Protein AF-A0A356VWU4-F1 (afdb_monomer_lite)

Sequence (89 aa):
ARDIMAKAKAKGVRFLLPVDNVIGREYKRDTEFRRVDSDTIPDGWMGLDIGAKTCALFAGAVQGAGTVVWNGPMGVSEWEHFANGTIAV

pLDDT: mean 97.22, std 1.76, range [85.56, 98.75]

Structure (mmCIF, N/CA/C/O backbone):
data_AF-A0A356VWU4-F1
#
_entry.id   AF-A0A356VWU4-F1
#
loop_
_atom_site.group_PDB
_atom_site.id
_atom_site.type_symbol
_atom_site.label_atom_id
_atom_site.label_alt_id
_atom_site.label_comp_id
_atom_site.label_asym_id
_atom_site.label_entity_id
_atom_site.label_seq_id
_atom_site.pdbx_PDB_ins_code
_atom_site.Cartn_x
_atom_site.Cartn_y
_atom_site.Cartn_z
_atom_site.occupancy
_atom_site.B_iso_or_equiv
_atom_site.auth_seq_id
_atom_site.auth_comp_id
_atom_site.auth_asym_id
_atom_site.auth_atom_id
_atom_site.pdbx_PDB_model_num
ATOM 1 N N . ALA A 1 1 ? -6.837 -16.115 4.048 1.00 85.56 1 ALA A N 1
ATOM 2 C CA . ALA A 1 1 ? -7.242 -14.703 3.847 1.00 85.56 1 ALA A CA 1
ATOM 3 C C . ALA A 1 1 ? -8.739 -14.462 4.099 1.00 85.56 1 ALA A C 1
ATOM 5 O O . ALA A 1 1 ? -9.060 -13.649 4.958 1.00 85.56 1 ALA A O 1
ATOM 6 N N . ARG A 1 2 ? -9.660 -15.164 3.414 1.00 92.25 2 ARG A N 1
ATOM 7 C CA . ARG A 1 2 ? -11.122 -14.938 3.528 1.00 92.25 2 ARG A CA 1
ATOM 8 C C . ARG A 1 2 ? -11.668 -15.014 4.961 1.00 92.25 2 ARG A C 1
ATOM 10 O O . ARG A 1 2 ? -12.420 -14.133 5.363 1.00 92.25 2 ARG A O 1
ATOM 17 N N . ASP A 1 3 ? -11.208 -15.977 5.754 1.00 96.62 3 A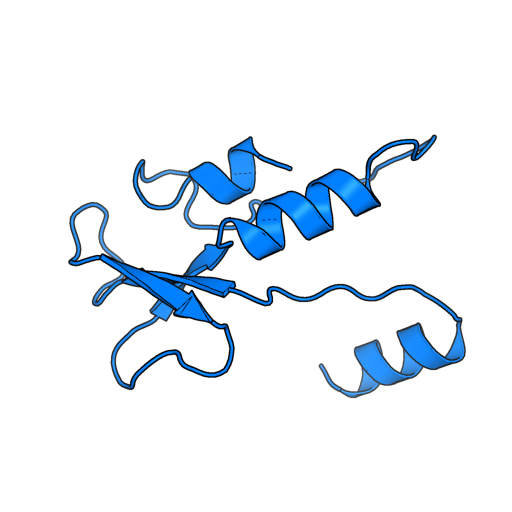SP A N 1
ATOM 18 C CA . ASP A 1 3 ? -11.653 -16.131 7.148 1.00 96.62 3 ASP A CA 1
ATOM 19 C C . ASP A 1 3 ? -11.284 -14.937 8.037 1.00 96.62 3 ASP A C 1
ATOM 21 O O . ASP A 1 3 ? -12.039 -14.570 8.935 1.00 96.62 3 ASP A O 1
ATOM 25 N N . ILE A 1 4 ? -10.134 -14.302 7.787 1.00 95.50 4 ILE A N 1
ATOM 26 C CA . ILE A 1 4 ? -9.692 -13.114 8.533 1.00 95.50 4 ILE A CA 1
ATOM 27 C C . ILE A 1 4 ? -10.613 -11.936 8.214 1.00 95.50 4 ILE A C 1
ATOM 29 O O . ILE A 1 4 ? -11.089 -11.273 9.132 1.00 95.50 4 ILE A O 1
ATOM 33 N N . MET A 1 5 ? -10.929 -11.724 6.932 1.00 95.25 5 MET A N 1
ATOM 34 C CA . MET A 1 5 ? -11.862 -10.673 6.511 1.00 95.25 5 MET A CA 1
ATOM 35 C C . MET A 1 5 ? -13.262 -10.892 7.098 1.00 95.25 5 MET A C 1
ATOM 37 O O . MET A 1 5 ? -13.886 -9.948 7.580 1.00 95.25 5 MET A O 1
ATOM 41 N N . ALA A 1 6 ? -13.738 -12.142 7.130 1.00 96.38 6 ALA A N 1
ATOM 42 C CA . ALA A 1 6 ? -15.016 -12.484 7.750 1.00 96.38 6 ALA A CA 1
ATOM 43 C C . ALA A 1 6 ? -15.023 -12.179 9.259 1.00 96.38 6 ALA A C 1
ATOM 45 O O . ALA A 1 6 ? -15.965 -11.562 9.758 1.00 96.38 6 ALA A O 1
ATOM 46 N N . LYS A 1 7 ? -13.954 -12.541 9.982 1.00 97.75 7 LYS A N 1
ATOM 47 C CA . LYS A 1 7 ? -13.798 -12.227 11.414 1.00 97.75 7 LYS A CA 1
ATOM 48 C C . LYS A 1 7 ? -13.728 -10.722 11.677 1.00 97.75 7 LYS A C 1
ATOM 50 O O . LYS A 1 7 ? -14.355 -10.257 12.625 1.00 97.75 7 LYS A O 1
ATOM 55 N N . ALA A 1 8 ? -12.992 -9.968 10.857 1.00 97.19 8 ALA A N 1
ATOM 56 C CA . ALA A 1 8 ? -12.912 -8.512 10.965 1.00 97.19 8 ALA A CA 1
ATOM 57 C C . ALA A 1 8 ? -14.301 -7.877 10.807 1.00 97.19 8 ALA A C 1
ATOM 59 O O . ALA A 1 8 ? -14.736 -7.126 11.679 1.00 97.19 8 ALA A O 1
ATOM 60 N N . LYS A 1 9 ? -15.044 -8.285 9.769 1.00 96.06 9 LYS A N 1
ATOM 61 C CA . LYS A 1 9 ? -16.424 -7.842 9.534 1.00 96.06 9 LYS A CA 1
ATOM 62 C C . LYS A 1 9 ? -17.348 -8.178 10.707 1.00 96.06 9 LYS A C 1
ATOM 64 O O . LYS A 1 9 ? -18.074 -7.305 11.168 1.00 96.06 9 LYS A O 1
ATOM 69 N N . ALA A 1 10 ? -17.298 -9.410 11.218 1.00 97.94 10 ALA A N 1
ATOM 70 C CA . ALA A 1 10 ? -18.122 -9.842 12.351 1.00 97.94 10 ALA A CA 1
ATOM 71 C C . ALA A 1 10 ? -17.843 -9.046 13.638 1.00 97.94 10 ALA A C 1
ATOM 73 O O . ALA A 1 10 ? -18.734 -8.878 14.464 1.00 97.94 10 ALA A O 1
ATOM 74 N N . LYS A 1 11 ? -16.616 -8.538 13.800 1.00 98.00 11 LYS A N 1
ATOM 75 C CA . LYS A 1 11 ? -16.202 -7.700 14.934 1.00 98.00 11 LYS A CA 1
ATOM 76 C C . LYS A 1 11 ? -16.372 -6.195 14.690 1.00 98.00 11 LYS A C 1
ATOM 78 O O . LYS A 1 11 ? -15.949 -5.410 15.531 1.00 98.00 11 LYS A O 1
ATOM 83 N N . GLY A 1 12 ? -16.932 -5.781 13.550 1.00 96.75 12 GLY A N 1
ATOM 84 C CA . GLY A 1 12 ? -17.051 -4.364 13.191 1.00 96.75 12 GLY A CA 1
ATOM 85 C C . GLY A 1 12 ? -15.707 -3.666 12.950 1.00 96.75 12 GLY A C 1
ATOM 86 O O . GLY A 1 12 ? -15.634 -2.441 12.986 1.00 96.75 12 GLY A O 1
ATOM 87 N N . VAL A 1 13 ? -14.633 -4.425 12.710 1.00 97.19 13 VAL A N 1
ATOM 88 C CA . VAL A 1 13 ? -13.312 -3.871 12.401 1.00 97.19 13 VAL A CA 1
ATOM 89 C C . VAL A 1 13 ? -13.324 -3.368 10.963 1.00 97.19 13 VAL A C 1
ATOM 91 O O . VAL A 1 13 ? -13.568 -4.136 10.028 1.00 97.19 13 VAL A O 1
ATOM 94 N N . ARG A 1 14 ? -13.023 -2.080 10.777 1.00 94.38 14 ARG A N 1
ATOM 95 C CA . ARG A 1 14 ? -12.820 -1.495 9.451 1.00 94.38 14 ARG A CA 1
ATOM 96 C C . ARG A 1 14 ? -11.536 -2.067 8.848 1.00 94.38 14 ARG A C 1
ATOM 98 O O . ARG A 1 14 ? -10.438 -1.659 9.206 1.00 94.38 14 ARG A O 1
ATOM 105 N N . PHE A 1 15 ? -11.690 -3.032 7.949 1.00 95.88 15 PHE A N 1
ATOM 106 C CA . PHE A 1 15 ? -10.586 -3.697 7.266 1.00 95.88 15 PHE A CA 1
ATOM 107 C C . PHE A 1 15 ? -10.371 -3.049 5.896 1.00 95.88 15 PHE A C 1
ATOM 109 O O . PHE A 1 15 ? -11.229 -3.162 5.022 1.00 95.88 15 PHE A O 1
ATOM 116 N N . LEU A 1 16 ? -9.259 -2.333 5.730 1.00 96.19 16 LEU A N 1
ATOM 117 C CA . LEU A 1 16 ? -8.928 -1.620 4.498 1.00 96.19 16 LEU A CA 1
ATOM 118 C C . LEU A 1 16 ? -7.916 -2.422 3.677 1.00 96.19 16 LEU A C 1
ATOM 120 O O . LEU A 1 16 ? -6.958 -2.962 4.221 1.00 96.19 16 LEU A O 1
ATOM 124 N N . LEU A 1 17 ? -8.147 -2.488 2.369 1.00 97.25 17 LEU A N 1
ATOM 125 C CA . LEU A 1 17 ? -7.237 -3.067 1.383 1.00 97.25 17 LEU A CA 1
ATOM 126 C C . LEU A 1 17 ? -6.906 -2.008 0.322 1.00 97.25 17 LEU A C 1
ATOM 128 O O . LEU A 1 17 ? -7.707 -1.083 0.143 1.00 97.25 17 LEU A O 1
ATOM 132 N N . PRO A 1 18 ? -5.770 -2.135 -0.385 1.00 98.25 18 PRO A N 1
ATOM 133 C CA . PRO A 1 18 ? -5.453 -1.257 -1.502 1.00 98.25 18 PRO A CA 1
ATOM 134 C C . PRO A 1 18 ? -6.536 -1.260 -2.578 1.00 98.25 18 PRO A C 1
ATOM 136 O O . PRO A 1 18 ? -7.025 -2.318 -2.979 1.00 98.25 18 PRO A O 1
ATOM 139 N N . VAL A 1 19 ? -6.879 -0.073 -3.073 1.00 98.56 19 VAL A N 1
ATOM 140 C CA . VAL A 1 19 ? -7.832 0.135 -4.180 1.00 98.56 19 VAL A CA 1
ATOM 141 C C . VAL A 1 19 ? -7.132 0.501 -5.491 1.00 98.56 19 VAL A C 1
ATOM 143 O O . VAL A 1 19 ? -7.726 0.397 -6.560 1.00 98.56 19 VAL A O 1
ATOM 146 N N . ASP A 1 20 ? -5.864 0.890 -5.415 1.00 98.75 20 ASP A N 1
ATOM 147 C CA . ASP A 1 20 ? -4.967 1.156 -6.533 1.00 98.75 20 ASP A CA 1
ATOM 148 C C . ASP A 1 20 ? -3.521 0.820 -6.143 1.00 98.75 20 ASP A C 1
ATOM 150 O O . ASP A 1 20 ? -3.173 0.789 -4.961 1.00 98.75 20 ASP A O 1
A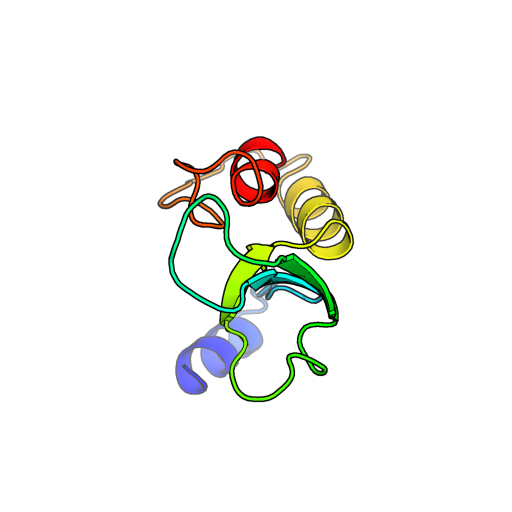TOM 154 N N . ASN A 1 21 ? -2.676 0.542 -7.136 1.00 98.75 21 ASN A N 1
ATOM 155 C CA . ASN A 1 21 ? -1.296 0.095 -6.935 1.00 98.75 21 ASN A CA 1
ATOM 156 C C . ASN A 1 21 ? -0.354 0.754 -7.944 1.00 98.75 21 ASN A C 1
ATOM 158 O O . ASN A 1 21 ? -0.745 1.075 -9.073 1.00 98.75 21 ASN A O 1
ATOM 162 N N . VAL A 1 22 ? 0.911 0.886 -7.555 1.00 98.56 22 VAL A N 1
ATOM 163 C CA . VAL A 1 22 ? 2.027 1.037 -8.487 1.00 98.56 22 VAL A CA 1
ATOM 164 C C . VAL A 1 22 ? 2.520 -0.362 -8.842 1.00 98.56 22 VAL A C 1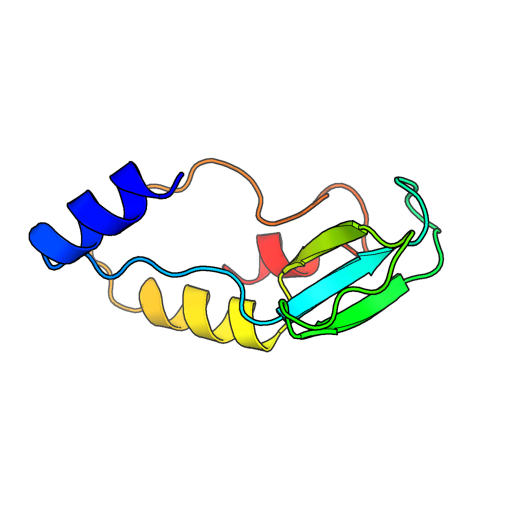
ATOM 166 O O . VAL A 1 22 ? 2.845 -1.164 -7.965 1.00 98.56 22 VAL A O 1
ATOM 169 N N . ILE A 1 23 ? 2.541 -0.669 -10.135 1.00 98.62 23 ILE A N 1
ATOM 170 C CA . ILE A 1 23 ? 2.896 -1.987 -10.661 1.00 98.62 23 ILE A CA 1
ATOM 171 C C . ILE A 1 23 ? 4.177 -1.921 -11.486 1.00 98.62 23 ILE A C 1
ATOM 173 O O . ILE A 1 23 ? 4.418 -0.908 -12.141 1.00 98.62 23 ILE A O 1
ATOM 177 N N . GLY A 1 24 ? 4.954 -3.005 -11.493 1.00 98.31 24 GLY A N 1
ATOM 178 C CA . GLY A 1 24 ? 6.146 -3.184 -12.328 1.00 98.31 24 GLY A CA 1
ATOM 179 C C . GLY A 1 24 ? 6.104 -4.472 -13.155 1.00 98.31 24 GLY A C 1
ATOM 180 O O . GLY A 1 24 ? 5.340 -5.390 -12.839 1.00 98.31 24 GLY A O 1
ATOM 181 N N . ARG A 1 25 ? 6.912 -4.544 -14.221 1.00 97.56 25 ARG A N 1
ATOM 182 C CA . ARG A 1 25 ? 7.069 -5.760 -15.052 1.00 97.56 25 ARG A CA 1
ATOM 183 C C . ARG A 1 25 ? 7.960 -6.815 -14.401 1.00 97.56 25 ARG A C 1
ATOM 185 O O . ARG A 1 25 ? 7.755 -8.006 -14.606 1.00 97.56 25 ARG A O 1
ATOM 192 N N . GLU A 1 26 ? 8.944 -6.375 -13.627 1.00 96.88 26 GLU A N 1
ATOM 193 C CA . GLU A 1 26 ? 9.940 -7.220 -12.971 1.00 96.88 26 GLU A CA 1
ATOM 194 C C . GLU A 1 26 ? 10.195 -6.724 -11.548 1.00 96.88 26 GLU A C 1
ATOM 196 O O . GLU A 1 26 ? 10.059 -5.536 -11.258 1.00 96.88 26 GLU A O 1
ATOM 201 N N . TYR A 1 27 ? 10.651 -7.611 -10.665 1.00 96.56 27 TYR A N 1
ATOM 202 C CA 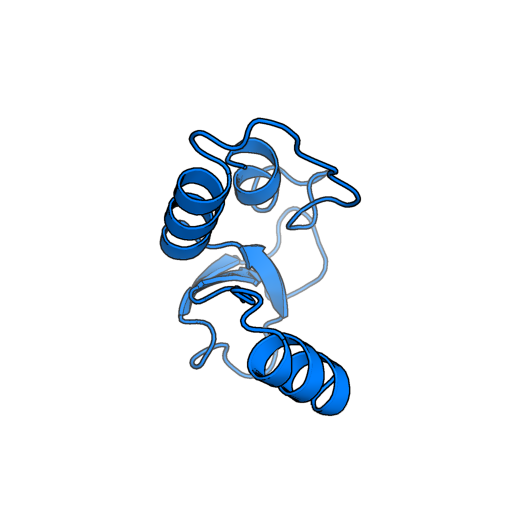. TYR A 1 27 ? 11.158 -7.217 -9.352 1.00 96.56 27 TYR A CA 1
ATOM 203 C C . TYR A 1 27 ? 12.556 -6.590 -9.498 1.00 96.56 27 TYR A C 1
ATOM 205 O O . TYR A 1 27 ? 13.579 -7.209 -9.203 1.00 96.56 27 TYR A O 1
ATOM 213 N N . LYS A 1 28 ? 12.604 -5.365 -10.028 1.00 97.31 28 LYS A N 1
ATOM 214 C CA . LYS A 1 28 ? 13.829 -4.609 -10.298 1.00 97.31 28 LYS A CA 1
ATOM 215 C C . LYS A 1 28 ? 13.573 -3.111 -10.142 1.00 97.31 28 LYS A C 1
ATOM 217 O O . LYS A 1 28 ? 12.561 -2.610 -10.622 1.00 97.31 28 LYS A O 1
ATOM 222 N N . ARG A 1 29 ? 14.540 -2.397 -9.555 1.00 95.88 29 ARG A N 1
ATOM 223 C CA . ARG A 1 29 ? 14.481 -0.948 -9.289 1.00 95.88 29 ARG A CA 1
ATOM 224 C C . ARG A 1 29 ? 14.030 -0.110 -10.493 1.00 95.88 29 ARG A C 1
ATOM 226 O O . ARG A 1 29 ? 13.146 0.723 -10.341 1.00 95.88 29 ARG A O 1
ATOM 233 N N . ASP A 1 30 ? 14.608 -0.369 -11.664 1.00 95.56 30 ASP A N 1
ATOM 234 C CA . ASP A 1 30 ? 14.396 0.421 -12.889 1.00 95.56 30 ASP A CA 1
ATOM 235 C C . ASP A 1 30 ? 13.471 -0.288 -13.896 1.00 95.56 30 ASP A C 1
ATOM 237 O O . ASP A 1 30 ? 13.622 -0.146 -15.110 1.00 95.56 30 ASP A O 1
ATOM 241 N N . THR A 1 31 ? 12.562 -1.141 -13.413 1.00 97.44 31 THR A N 1
ATOM 242 C CA . THR A 1 31 ? 11.566 -1.795 -14.271 1.00 97.44 31 THR A CA 1
ATOM 243 C C . THR A 1 31 ? 10.578 -0.775 -14.848 1.00 97.44 31 THR A C 1
ATOM 245 O O . THR A 1 31 ? 10.331 0.279 -14.259 1.00 97.44 31 THR A O 1
ATOM 248 N N . GLU A 1 32 ? 9.960 -1.104 -15.983 1.00 98.00 32 GLU A N 1
ATOM 249 C CA . GLU A 1 32 ? 8.798 -0.359 -16.464 1.00 98.00 32 GLU A CA 1
ATOM 250 C C . GLU A 1 32 ? 7.697 -0.403 -15.398 1.00 98.00 32 GLU A C 1
ATOM 252 O O . GLU A 1 32 ? 7.319 -1.486 -14.938 1.00 98.00 32 GLU A O 1
ATOM 257 N N . PHE A 1 33 ? 7.177 0.767 -15.022 1.00 97.94 33 PHE A N 1
ATOM 258 C CA . PHE A 1 33 ? 6.146 0.887 -14.000 1.00 97.94 33 PHE A CA 1
ATOM 259 C C . PHE A 1 33 ? 4.967 1.743 -14.459 1.00 97.94 33 PHE A C 1
ATOM 261 O O . PHE A 1 33 ? 5.099 2.647 -15.284 1.00 97.94 33 PHE A O 1
ATOM 268 N N . ARG A 1 34 ? 3.789 1.479 -13.888 1.00 97.75 34 ARG A N 1
ATOM 269 C CA . ARG A 1 34 ? 2.591 2.314 -14.062 1.00 97.75 34 ARG A CA 1
ATOM 270 C C . ARG A 1 34 ? 1.652 2.190 -12.869 1.00 97.75 34 ARG A C 1
ATOM 272 O O . ARG A 1 34 ? 1.900 1.416 -11.952 1.00 97.75 34 ARG A O 1
ATOM 279 N N . ARG A 1 35 ? 0.567 2.962 -12.883 1.00 98.31 35 ARG A N 1
ATOM 280 C CA . ARG A 1 35 ? -0.467 2.958 -11.841 1.00 98.31 35 ARG A CA 1
ATOM 281 C C . ARG A 1 35 ? -1.758 2.382 -12.398 1.00 98.31 35 ARG A C 1
ATOM 283 O O . ARG A 1 35 ? -2.135 2.728 -13.516 1.00 98.31 35 ARG A O 1
ATOM 290 N N . VAL A 1 36 ? -2.411 1.524 -11.626 1.00 98.50 36 VAL A N 1
ATOM 291 C CA . VAL A 1 36 ? -3.674 0.870 -11.997 1.00 98.50 36 VAL A CA 1
ATOM 292 C C . VAL A 1 36 ? -4.564 0.706 -10.770 1.00 98.50 36 VAL A C 1
ATOM 294 O O . VAL A 1 36 ? -4.063 0.657 -9.646 1.00 98.50 36 VAL A O 1
ATOM 297 N N . ASP A 1 37 ? -5.873 0.583 -10.980 1.00 98.56 37 ASP A N 1
ATOM 298 C CA . ASP A 1 37 ? -6.787 0.159 -9.916 1.00 98.56 37 ASP A CA 1
ATOM 299 C C . ASP A 1 37 ? -6.521 -1.319 -9.564 1.00 98.56 37 ASP A C 1
ATOM 301 O O . ASP A 1 37 ? -6.130 -2.105 -10.436 1.00 98.56 37 ASP A O 1
ATOM 305 N N . SER A 1 38 ? -6.723 -1.712 -8.301 1.00 97.62 38 SER A N 1
ATOM 306 C CA . SER A 1 38 ? -6.383 -3.057 -7.793 1.00 97.62 38 SER A CA 1
ATOM 307 C C . SER A 1 38 ? -7.022 -4.200 -8.582 1.00 97.62 38 SER A C 1
ATOM 309 O O . SER A 1 38 ? -6.399 -5.243 -8.756 1.00 97.62 38 SER A O 1
ATOM 311 N N . ASP A 1 39 ? -8.223 -3.984 -9.116 1.00 96.62 39 ASP A N 1
ATOM 312 C CA . ASP A 1 39 ? -8.969 -4.990 -9.880 1.00 96.62 39 ASP A CA 1
ATOM 313 C C . ASP A 1 39 ? -8.548 -5.057 -11.362 1.00 96.62 39 ASP A C 1
ATOM 315 O O . ASP A 1 39 ? -9.139 -5.788 -12.153 1.00 96.62 39 ASP A O 1
ATOM 319 N N . THR A 1 40 ? -7.534 -4.278 -11.757 1.00 97.56 40 THR A N 1
ATOM 320 C CA . THR A 1 40 ? -7.124 -4.093 -13.160 1.00 97.56 40 THR A CA 1
ATOM 321 C C . THR A 1 40 ? -5.636 -4.345 -13.405 1.00 97.56 40 THR A C 1
ATOM 323 O O . THR A 1 40 ? -5.110 -3.931 -14.437 1.00 97.56 40 THR A O 1
ATOM 326 N N . ILE A 1 41 ? -4.941 -5.020 -12.480 1.00 97.75 41 ILE A N 1
ATOM 327 C CA . ILE A 1 41 ? -3.530 -5.398 -12.658 1.00 97.75 41 ILE A CA 1
ATOM 328 C C . ILE A 1 41 ? -3.412 -6.390 -13.827 1.00 97.75 41 ILE A C 1
ATOM 330 O O . ILE A 1 41 ? -3.970 -7.482 -13.735 1.00 97.75 41 ILE A O 1
ATOM 334 N N . PRO A 1 42 ? -2.697 -6.051 -14.917 1.00 97.94 42 PRO A N 1
ATOM 335 C CA . PRO A 1 42 ? -2.646 -6.930 -16.085 1.00 97.94 42 PRO A CA 1
ATOM 336 C C . PRO A 1 42 ? -1.682 -8.099 -15.899 1.00 97.94 42 PRO A C 1
ATOM 338 O O . PRO A 1 42 ? -0.709 -8.003 -15.151 1.00 97.94 42 PRO A O 1
ATOM 341 N N . ASP A 1 43 ? -1.903 -9.177 -16.649 1.00 97.75 43 ASP A N 1
ATOM 342 C CA . ASP A 1 43 ? -1.048 -10.362 -16.603 1.00 97.75 43 ASP A CA 1
ATOM 343 C C . ASP A 1 43 ? 0.430 -10.029 -16.871 1.00 97.75 43 ASP A C 1
ATOM 345 O O . ASP A 1 43 ? 0.789 -9.230 -17.747 1.00 97.75 43 ASP A O 1
ATOM 349 N N . GLY A 1 44 ? 1.314 -10.660 -16.096 1.00 97.31 44 GLY A N 1
ATOM 350 C CA . GLY A 1 44 ? 2.757 -10.412 -16.151 1.00 97.31 44 GLY A CA 1
ATOM 351 C C . GLY A 1 44 ? 3.189 -9.070 -15.552 1.00 97.31 44 GLY A C 1
ATOM 352 O O . GLY A 1 44 ? 4.299 -8.620 -15.824 1.00 97.31 44 GLY A O 1
ATOM 353 N N . TRP A 1 45 ? 2.326 -8.411 -14.781 1.00 98.38 45 TRP A N 1
ATOM 354 C CA . TRP A 1 45 ? 2.687 -7.295 -13.910 1.00 98.38 45 TRP A CA 1
ATOM 355 C C . TRP A 1 45 ? 2.519 -7.696 -12.444 1.00 98.38 45 TRP A C 1
ATOM 357 O O . TRP A 1 45 ? 1.739 -8.588 -12.115 1.00 98.38 45 TRP A O 1
ATOM 367 N N . MET A 1 46 ? 3.235 -7.016 -11.552 1.00 97.56 46 MET A N 1
ATOM 368 C CA . MET A 1 46 ? 3.145 -7.220 -10.105 1.00 97.56 46 MET A CA 1
ATOM 369 C C . MET A 1 46 ? 2.981 -5.897 -9.370 1.00 97.56 46 MET A C 1
ATOM 371 O O . MET A 1 46 ? 3.568 -4.895 -9.769 1.00 97.56 46 MET A O 1
ATOM 375 N N . GLY A 1 47 ? 2.184 -5.900 -8.300 1.00 98.00 47 GLY A N 1
ATOM 376 C CA . GLY A 1 47 ? 2.087 -4.776 -7.369 1.00 98.00 47 GLY A CA 1
ATOM 377 C C . GLY A 1 47 ? 3.367 -4.646 -6.556 1.00 98.00 47 GLY A C 1
ATOM 378 O O . GLY A 1 47 ? 3.799 -5.616 -5.937 1.00 98.00 47 GLY A O 1
ATOM 379 N N . LEU A 1 48 ? 3.968 -3.460 -6.588 1.00 98.50 48 LEU A N 1
ATOM 380 C CA . LEU A 1 48 ? 5.231 -3.159 -5.912 1.00 98.50 48 LEU A CA 1
ATOM 381 C C . LEU A 1 48 ? 5.101 -2.012 -4.902 1.00 98.50 48 LEU A C 1
ATOM 383 O O . LEU A 1 48 ? 5.966 -1.878 -4.045 1.00 98.50 48 LEU A O 1
ATOM 387 N N . ASP A 1 49 ? 4.031 -1.218 -4.970 1.00 98.75 49 ASP A N 1
ATOM 388 C CA . ASP A 1 49 ? 3.662 -0.218 -3.962 1.00 98.75 49 ASP A CA 1
ATOM 389 C C . ASP A 1 49 ? 2.157 0.079 -4.043 1.00 98.75 49 ASP A C 1
ATOM 391 O O . ASP A 1 49 ? 1.498 -0.244 -5.039 1.00 98.75 49 ASP A O 1
ATOM 395 N N . ILE A 1 50 ? 1.606 0.723 -3.018 1.00 98.75 50 ILE A N 1
ATOM 396 C CA . ILE A 1 50 ? 0.223 1.205 -3.034 1.00 98.75 50 ILE A CA 1
ATOM 397 C C . ILE A 1 50 ? 0.092 2.488 -3.866 1.00 98.75 50 ILE A C 1
ATOM 399 O O . ILE A 1 50 ? 1.002 3.312 -3.951 1.00 98.75 50 ILE A O 1
ATOM 403 N N . GLY A 1 51 ? -1.056 2.655 -4.518 1.00 98.50 51 GLY A N 1
ATOM 404 C CA . GLY A 1 51 ? -1.355 3.839 -5.314 1.00 98.50 51 GLY A CA 1
ATOM 405 C C . GLY A 1 51 ? -1.836 5.024 -4.470 1.00 98.50 51 GLY A C 1
ATOM 406 O O . GLY A 1 51 ? -2.080 4.924 -3.268 1.00 98.50 51 GLY A O 1
ATOM 407 N N . ALA A 1 52 ? -1.982 6.182 -5.115 1.00 98.25 52 ALA A N 1
ATOM 408 C CA . ALA A 1 52 ? -2.288 7.439 -4.435 1.00 98.25 52 ALA A CA 1
ATOM 409 C C . ALA A 1 52 ? -3.669 7.445 -3.756 1.00 98.25 52 ALA A C 1
ATOM 411 O O . ALA A 1 52 ? -3.822 8.064 -2.700 1.00 98.25 52 ALA A O 1
ATOM 412 N N . LYS A 1 53 ? -4.671 6.753 -4.323 1.00 98.50 53 LYS A N 1
ATOM 413 C CA . LYS A 1 53 ? -6.005 6.654 -3.703 1.00 98.50 53 LYS A CA 1
ATOM 414 C C . LYS A 1 53 ? -5.921 5.858 -2.401 1.00 98.50 53 LYS A C 1
ATOM 416 O O . LYS A 1 53 ? -6.528 6.239 -1.403 1.00 98.50 53 LYS A O 1
ATOM 421 N N . THR A 1 54 ? -5.133 4.787 -2.400 1.00 98.75 54 THR A N 1
ATOM 422 C CA . THR A 1 54 ? -4.870 3.955 -1.226 1.00 98.75 54 THR A CA 1
ATOM 423 C C . THR A 1 54 ? -4.073 4.713 -0.171 1.00 98.75 54 THR A C 1
ATOM 425 O O . THR A 1 54 ? -4.463 4.676 0.994 1.00 98.75 54 THR A O 1
ATOM 428 N N . CYS A 1 55 ? -3.034 5.466 -0.555 1.00 98.56 55 CYS A N 1
ATOM 429 C CA . CYS A 1 55 ? -2.302 6.327 0.381 1.00 98.56 55 CYS A CA 1
ATOM 430 C C . CYS A 1 55 ? -3.252 7.287 1.104 1.00 98.56 55 CYS A C 1
ATOM 432 O O . CYS A 1 55 ? -3.259 7.343 2.330 1.00 98.56 55 CYS A O 1
ATOM 434 N N . ALA A 1 56 ? -4.109 7.996 0.360 1.00 98.38 56 ALA A N 1
ATOM 435 C CA . ALA A 1 56 ? -5.076 8.922 0.945 1.00 98.38 56 ALA A CA 1
ATOM 436 C C . ALA A 1 56 ? -6.086 8.212 1.864 1.00 98.38 56 ALA A C 1
ATOM 438 O O . ALA A 1 56 ? -6.412 8.711 2.942 1.00 98.38 56 ALA A O 1
ATOM 439 N N . LEU A 1 57 ? -6.561 7.028 1.463 1.00 98.31 57 LEU A N 1
ATOM 440 C CA . LEU A 1 57 ? -7.470 6.210 2.263 1.00 98.31 57 LEU A CA 1
ATOM 441 C C . LEU A 1 57 ? -6.834 5.774 3.592 1.00 98.31 57 LEU A C 1
ATOM 443 O O . LEU A 1 57 ? -7.506 5.806 4.623 1.00 98.31 57 LEU A O 1
ATOM 447 N N . PHE A 1 58 ? -5.568 5.353 3.569 1.00 98.31 58 PHE A N 1
ATOM 448 C CA . PHE A 1 58 ? -4.857 4.852 4.747 1.00 98.31 58 PHE A CA 1
ATOM 449 C C . PHE A 1 58 ? -4.429 5.997 5.666 1.00 98.31 58 PHE A C 1
ATOM 451 O O . PHE A 1 58 ? -4.724 5.940 6.859 1.00 98.31 58 PHE A O 1
ATOM 458 N N . ALA A 1 59 ? -3.860 7.073 5.114 1.00 97.88 59 ALA A N 1
ATOM 459 C CA . ALA A 1 59 ? -3.540 8.290 5.859 1.00 97.88 59 ALA A CA 1
ATOM 460 C C . ALA A 1 59 ? -4.786 8.852 6.570 1.00 97.88 59 ALA A C 1
ATOM 462 O O . ALA A 1 59 ? -4.759 9.150 7.764 1.00 97.88 59 ALA A O 1
ATOM 463 N N . GLY A 1 60 ? -5.928 8.898 5.875 1.00 97.62 60 GLY A N 1
ATOM 464 C CA . GLY A 1 60 ? -7.197 9.315 6.473 1.00 97.62 60 GLY A CA 1
ATOM 465 C C . GLY A 1 60 ? -7.738 8.354 7.540 1.00 97.62 60 GLY A C 1
ATOM 466 O O . GLY A 1 60 ? -8.506 8.773 8.401 1.00 97.62 60 GLY A O 1
ATOM 467 N N . ALA A 1 61 ? -7.362 7.072 7.510 1.00 96.19 61 ALA A N 1
ATOM 468 C CA . ALA A 1 61 ? -7.773 6.094 8.517 1.00 96.19 61 ALA A CA 1
ATOM 469 C C . ALA A 1 61 ? -6.948 6.179 9.809 1.00 96.19 61 ALA A C 1
ATOM 471 O O . ALA A 1 61 ? -7.479 5.879 10.878 1.00 96.19 61 ALA A O 1
ATOM 472 N N . VAL A 1 62 ? -5.676 6.581 9.716 1.00 96.50 62 VAL A N 1
ATOM 473 C CA . VAL A 1 62 ? -4.810 6.803 10.887 1.00 96.50 62 VAL A CA 1
ATOM 474 C C . VAL A 1 62 ? -4.951 8.213 11.458 1.00 96.50 62 VAL A C 1
ATOM 476 O O . VAL A 1 62 ? -4.651 8.436 12.631 1.00 96.50 62 VAL A O 1
ATOM 479 N N . GLN A 1 63 ? -5.445 9.169 10.668 1.00 96.38 63 GLN A N 1
ATOM 480 C CA . GLN A 1 63 ? -5.674 10.534 11.123 1.00 96.38 63 GLN A CA 1
ATOM 481 C C . GLN A 1 63 ? -6.624 10.568 12.331 1.00 96.38 63 GLN A C 1
ATOM 483 O O . GLN A 1 63 ? -7.762 10.106 12.277 1.00 96.38 63 GLN A O 1
ATOM 488 N N . GLY A 1 64 ? -6.153 11.154 13.435 1.00 94.19 64 GLY A N 1
ATOM 489 C CA . GLY A 1 64 ? -6.912 11.250 14.684 1.00 94.19 64 GLY A CA 1
ATOM 490 C C . GLY A 1 64 ? -6.896 9.981 15.543 1.00 94.19 64 GLY A C 1
ATOM 491 O O . GLY A 1 64 ? -7.520 9.968 16.605 1.00 94.19 64 GLY A O 1
ATOM 492 N N . ALA A 1 65 ? -6.178 8.929 15.138 1.00 96.94 65 ALA A N 1
ATOM 493 C CA . ALA A 1 65 ? -5.956 7.771 15.991 1.00 96.94 65 ALA A CA 1
ATOM 494 C C . ALA A 1 65 ? -5.107 8.167 17.211 1.00 96.94 65 ALA A C 1
ATOM 496 O O . ALA A 1 65 ? -4.019 8.721 17.077 1.00 96.94 65 ALA A O 1
ATOM 497 N N . GLY A 1 66 ? -5.584 7.847 18.416 1.00 98.06 66 GLY A N 1
ATOM 498 C CA . GLY A 1 66 ? -4.823 8.081 19.650 1.00 98.06 66 GLY A CA 1
ATOM 499 C C . GLY A 1 66 ? -3.665 7.097 19.853 1.00 98.06 66 GLY A C 1
ATOM 500 O O . GLY A 1 66 ? -2.786 7.325 20.679 1.00 98.06 66 GLY A O 1
ATOM 501 N N . THR A 1 67 ? -3.657 5.976 19.130 1.00 98.06 67 THR A N 1
ATOM 502 C CA . THR A 1 67 ? -2.589 4.971 19.173 1.00 98.06 67 THR A CA 1
ATOM 503 C C . THR A 1 67 ? -2.525 4.245 17.838 1.00 98.06 67 THR A C 1
ATOM 505 O O . THR A 1 67 ? -3.552 3.810 17.318 1.00 98.06 67 THR A O 1
ATOM 508 N N . VAL A 1 68 ? -1.314 4.090 17.308 1.00 97.50 68 VAL A N 1
ATOM 509 C CA . VAL A 1 68 ? -1.038 3.368 16.064 1.00 97.50 68 VAL A CA 1
ATOM 510 C C . VAL A 1 68 ? 0.087 2.375 16.325 1.00 97.50 68 VAL A C 1
ATOM 512 O O . VAL A 1 68 ? 1.097 2.715 16.937 1.00 97.50 68 VAL A O 1
ATOM 515 N N . VAL A 1 69 ? -0.093 1.143 15.853 1.00 98.06 69 VAL A N 1
ATOM 516 C CA . VAL A 1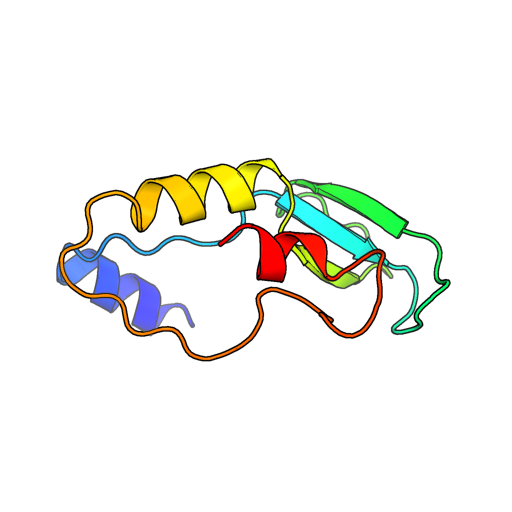 69 ? 0.976 0.145 15.771 1.00 98.06 69 VAL A CA 1
ATOM 517 C C . VAL A 1 69 ? 1.229 -0.108 14.297 1.00 98.06 69 VAL A C 1
ATOM 519 O O . VAL A 1 69 ? 0.343 -0.598 13.598 1.00 98.06 69 VAL A O 1
ATOM 522 N N . TRP A 1 70 ? 2.429 0.229 13.833 1.00 97.19 70 TRP A N 1
ATOM 523 C CA . TRP A 1 70 ? 2.830 0.037 12.447 1.00 97.19 70 TRP A CA 1
ATOM 524 C C . TRP A 1 70 ? 3.947 -1.001 12.354 1.00 97.19 70 TRP A C 1
ATOM 526 O O . TRP A 1 70 ? 4.975 -0.895 13.021 1.00 97.19 70 TRP A O 1
ATOM 536 N N . ASN A 1 71 ? 3.725 -2.033 11.542 1.00 97.62 71 ASN A N 1
ATOM 537 C CA . ASN A 1 71 ? 4.705 -3.071 11.274 1.00 97.62 71 ASN A CA 1
ATOM 538 C C . ASN A 1 71 ? 4.684 -3.448 9.787 1.00 97.62 71 ASN A C 1
ATOM 540 O O . ASN A 1 71 ? 3.719 -4.044 9.316 1.00 97.62 71 ASN A O 1
ATOM 544 N N . GLY A 1 72 ? 5.766 -3.107 9.084 1.00 96.56 72 GLY A N 1
ATOM 545 C CA . GLY A 1 72 ? 6.001 -3.458 7.682 1.00 96.56 72 GLY A CA 1
ATOM 546 C C . GLY A 1 72 ? 5.764 -2.300 6.696 1.00 96.56 72 GLY A C 1
ATOM 547 O O . GLY A 1 72 ? 4.827 -1.522 6.885 1.00 96.56 72 GLY A O 1
ATOM 548 N N . PRO A 1 73 ? 6.598 -2.174 5.647 1.00 97.94 73 PRO A N 1
ATOM 549 C CA . PRO A 1 73 ? 6.416 -1.172 4.598 1.00 97.94 73 PRO A CA 1
ATOM 550 C C . PRO A 1 73 ? 5.199 -1.489 3.716 1.00 97.94 73 PRO A C 1
ATOM 552 O O . PRO A 1 73 ? 4.702 -2.616 3.702 1.00 97.94 73 PRO A O 1
ATOM 555 N N . MET A 1 74 ? 4.721 -0.492 2.969 1.00 97.88 74 MET A N 1
ATOM 556 C CA . MET A 1 74 ? 3.575 -0.637 2.054 1.00 97.88 74 MET A CA 1
ATOM 557 C C . MET A 1 74 ? 3.970 -1.170 0.668 1.00 97.88 74 MET A C 1
ATOM 559 O O . MET A 1 74 ? 3.122 -1.682 -0.060 1.00 97.88 74 MET A O 1
ATOM 563 N N . GLY A 1 75 ? 5.251 -1.063 0.317 1.00 97.88 75 GLY A N 1
ATOM 564 C CA . GLY A 1 75 ? 5.809 -1.456 -0.973 1.00 97.88 75 GLY A CA 1
ATOM 565 C C . GLY A 1 75 ? 7.288 -1.817 -0.862 1.00 97.88 75 GLY A C 1
ATOM 566 O O . GLY A 1 75 ? 7.822 -1.952 0.243 1.00 97.88 75 GLY A O 1
ATOM 567 N N . VAL A 1 76 ? 7.962 -1.948 -2.006 1.00 98.00 76 VAL A N 1
ATOM 568 C CA . VAL A 1 76 ? 9.419 -2.147 -2.092 1.00 98.00 76 VAL A CA 1
ATOM 569 C C . VAL A 1 76 ? 10.132 -0.821 -1.813 1.00 98.00 76 VAL A C 1
ATOM 571 O O . VAL A 1 76 ? 10.648 -0.151 -2.708 1.00 98.00 76 VAL A O 1
ATOM 574 N N . SER A 1 77 ? 10.098 -0.421 -0.542 1.00 96.62 77 SER A N 1
ATOM 575 C CA . SER A 1 77 ? 10.467 0.913 -0.057 1.00 96.62 77 SER A CA 1
ATOM 576 C C . SER A 1 77 ? 11.914 1.336 -0.319 1.00 96.62 77 SER A C 1
ATOM 578 O O . SER A 1 77 ? 12.245 2.517 -0.264 1.00 96.62 77 SER A O 1
ATOM 580 N N . GLU A 1 78 ? 12.779 0.384 -0.643 1.00 97.44 78 GLU A N 1
ATOM 581 C CA . GLU A 1 78 ? 14.174 0.590 -1.004 1.00 97.44 78 GLU A CA 1
ATOM 582 C C . GLU A 1 78 ? 14.346 1.201 -2.407 1.00 97.44 78 GLU A C 1
ATOM 584 O O . GLU A 1 78 ? 15.440 1.654 -2.755 1.00 97.44 78 GLU A O 1
ATOM 589 N N . TRP A 1 79 ? 13.296 1.205 -3.237 1.00 97.69 79 TRP A N 1
ATOM 590 C CA . TRP A 1 79 ? 13.325 1.704 -4.612 1.00 97.69 79 TRP A CA 1
ATOM 591 C C . TRP A 1 79 ? 12.450 2.944 -4.764 1.00 97.69 79 TRP A C 1
ATOM 593 O O . TRP A 1 79 ? 11.266 2.926 -4.456 1.00 97.69 79 TRP A O 1
ATOM 603 N N . GLU A 1 80 ? 13.020 4.017 -5.313 1.00 95.50 80 GLU A N 1
ATOM 604 C CA . GLU A 1 80 ? 12.381 5.338 -5.396 1.00 95.50 80 GLU A CA 1
ATOM 605 C C . GLU A 1 80 ? 10.984 5.315 -6.043 1.00 95.50 80 GLU A C 1
ATOM 607 O O . GLU A 1 80 ? 10.060 5.957 -5.548 1.00 95.50 80 GLU A O 1
ATOM 612 N N . HIS A 1 81 ? 10.792 4.521 -7.101 1.00 94.81 81 HIS A N 1
ATOM 613 C CA . HIS A 1 81 ? 9.497 4.387 -7.779 1.00 94.81 81 HIS A CA 1
ATOM 614 C C . HIS A 1 81 ? 8.425 3.642 -6.964 1.00 94.81 81 HIS A C 1
ATOM 616 O O . HIS A 1 81 ? 7.246 3.728 -7.306 1.00 94.81 81 HIS A O 1
ATOM 622 N N . PHE A 1 82 ? 8.817 2.949 -5.891 1.00 98.19 82 PHE A N 1
ATOM 623 C CA . PHE A 1 82 ? 7.974 2.050 -5.095 1.00 98.19 82 PHE A CA 1
ATOM 624 C C . PHE A 1 82 ? 8.050 2.327 -3.579 1.00 98.19 82 PHE A C 1
ATOM 626 O O . PHE A 1 82 ? 7.649 1.498 -2.763 1.00 98.19 82 PHE A O 1
ATOM 633 N N . ALA A 1 83 ? 8.583 3.493 -3.197 1.00 98.00 83 ALA A N 1
ATOM 634 C CA . ALA A 1 83 ? 8.721 3.918 -1.804 1.00 98.00 83 ALA A CA 1
ATOM 635 C C . ALA A 1 83 ? 7.619 4.870 -1.332 1.00 98.00 83 ALA A C 1
ATOM 637 O O . ALA A 1 83 ? 7.422 5.052 -0.128 1.00 98.00 83 ALA A O 1
ATOM 638 N N . ASN A 1 84 ? 6.902 5.490 -2.267 1.00 97.94 84 ASN A N 1
ATOM 639 C CA . ASN A 1 84 ? 6.002 6.595 -1.970 1.00 97.94 84 ASN A CA 1
ATOM 640 C C . ASN A 1 84 ? 4.852 6.188 -1.039 1.00 97.94 84 ASN A C 1
ATOM 642 O O . ASN A 1 84 ? 4.492 6.952 -0.149 1.00 97.94 84 ASN A O 1
ATOM 64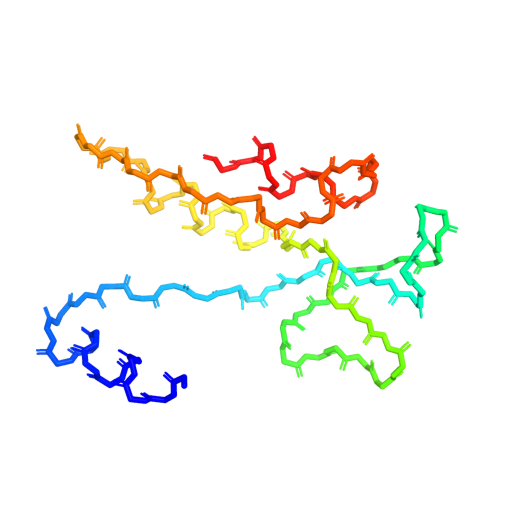6 N N . GLY A 1 85 ? 4.294 4.989 -1.201 1.00 98.12 85 GLY A N 1
ATOM 647 C CA . GLY A 1 85 ? 3.234 4.487 -0.336 1.00 98.12 85 GLY A CA 1
ATOM 648 C C . GLY A 1 85 ? 3.682 4.284 1.105 1.00 98.12 85 GLY A C 1
ATOM 649 O O . GLY A 1 85 ? 2.933 4.587 2.026 1.00 98.12 85 GLY A O 1
ATOM 650 N N . THR A 1 86 ? 4.926 3.849 1.309 1.00 98.19 86 THR A N 1
ATOM 651 C CA . THR A 1 86 ? 5.504 3.698 2.653 1.00 98.19 86 THR A CA 1
ATOM 652 C C . THR A 1 86 ? 5.767 5.051 3.311 1.00 98.19 86 THR A C 1
ATOM 654 O O . THR A 1 86 ? 5.601 5.176 4.513 1.00 98.19 86 THR A O 1
ATOM 657 N N . ILE A 1 87 ? 6.159 6.068 2.540 1.00 97.50 87 ILE A N 1
ATOM 658 C CA . ILE A 1 87 ? 6.411 7.425 3.053 1.00 97.50 87 ILE A CA 1
ATOM 659 C C . ILE A 1 87 ? 5.101 8.165 3.375 1.00 97.50 87 ILE A C 1
ATOM 661 O O . ILE A 1 87 ? 5.079 9.027 4.250 1.00 97.50 87 ILE A O 1
ATOM 665 N N . ALA A 1 88 ? 4.026 7.875 2.641 1.00 97.12 88 ALA A N 1
ATOM 666 C CA . ALA A 1 88 ? 2.772 8.620 2.721 1.00 97.12 88 ALA A CA 1
ATOM 667 C C . ALA A 1 88 ? 1.873 8.256 3.917 1.00 97.12 88 ALA A C 1
ATOM 669 O O . ALA A 1 88 ? 0.967 9.032 4.228 1.00 97.12 88 ALA A O 1
ATOM 670 N N . VAL A 1 89 ? 2.067 7.080 4.521 1.00 93.00 89 VAL A N 1
ATOM 671 C CA . VAL A 1 89 ? 1.250 6.537 5.625 1.00 93.00 89 VAL A CA 1
ATOM 672 C C . VAL A 1 89 ? 1.962 6.745 6.953 1.00 93.00 89 VAL A C 1
ATOM 674 O O . VAL A 1 89 ? 1.272 7.173 7.905 1.00 93.00 89 VAL A O 1
#

Secondary structure (DSSP, 8-state):
-HHHHHHHHHTT------SEEEEESSSSTT--EEEEEGGGPPTT-EEEEE-HHHHHHHHHHHTT-S-----S-SS-TTSGGG-HHHHH-

Foldseek 3Di:
DVVVVVVCVVVVHPDDDAQKAWKFLDPDQPGDIDIDTPVPQDPSIDGFAGDPVSLVVVLVVCVPPPDDDDDDARGPCVHPSHNVSRVSD

Radius of gyration: 14.28 Å; chains: 1; bounding box: 33×27×36 Å